Protein AF-A0A842N6K4-F1 (afdb_monomer_lite)

Secondary structure (DSSP, 8-state):
----HHHHHHHHHHHHHHHHGGGS-HHHHHHHHHHHHHHHHHHHHHHTS---TT---SS------TT-

Radius of gyration: 18.13 Å; chains: 1; bounding box: 52×21×36 Å

Foldseek 3Di:
DPPCLVVVLVVVLVVCCVVCVVVDDPVRSVVVSVVSSVVSVVVVVVVPDDDDVPPDPPDDDDDDDPPD

pLDDT: mean 90.51, std 10.64, range [49.03, 98.25]

Structure (mmCIF, N/CA/C/O backbone):
data_AF-A0A842N6K4-F1
#
_entry.id   AF-A0A842N6K4-F1
#
loop_
_atom_site.group_PDB
_atom_site.id
_atom_site.type_symbol
_atom_site.label_atom_id
_atom_site.label_alt_id
_atom_site.label_comp_id
_atom_site.label_asym_id
_atom_site.label_entity_id
_atom_site.label_seq_id
_atom_site.pdbx_PDB_ins_code
_atom_site.Cartn_x
_atom_site.Cartn_y
_atom_site.Cartn_z
_atom_site.occupancy
_atom_site.B_iso_or_equiv
_atom_site.auth_seq_id
_atom_site.auth_comp_id
_atom_site.auth_asym_id
_atom_site.auth_atom_id
_atom_site.pdbx_PDB_model_num
ATOM 1 N N . MET A 1 1 ? -5.720 3.706 -21.698 1.00 49.03 1 MET A N 1
ATOM 2 C CA . MET A 1 1 ? -5.723 2.786 -20.544 1.00 49.03 1 MET A CA 1
ATOM 3 C C . MET A 1 1 ? -6.827 3.262 -19.619 1.00 49.03 1 MET A C 1
ATOM 5 O O . MET A 1 1 ? -6.953 4.469 -19.461 1.00 49.03 1 MET A O 1
ATOM 9 N N . VAL A 1 2 ? -7.698 2.365 -19.159 1.00 55.56 2 VAL A N 1
ATOM 10 C CA . VAL A 1 2 ? -8.748 2.715 -18.188 1.00 55.56 2 VAL A CA 1
ATOM 11 C C . VAL A 1 2 ? -8.060 2.843 -16.831 1.00 55.56 2 VAL A C 1
ATOM 13 O O . VAL A 1 2 ? -7.261 1.975 -16.499 1.00 55.56 2 VAL A O 1
ATOM 16 N N . ASP A 1 3 ? -8.320 3.923 -16.097 1.00 64.94 3 ASP A N 1
ATOM 17 C CA . ASP A 1 3 ? -7.830 4.098 -14.725 1.00 64.94 3 ASP A CA 1
ATOM 18 C C . ASP A 1 3 ? -8.530 3.067 -13.822 1.00 64.94 3 ASP A C 1
ATOM 20 O O . ASP A 1 3 ? -9.687 3.232 -13.427 1.00 64.94 3 ASP A O 1
ATOM 24 N N . GLU A 1 4 ? -7.864 1.934 -13.596 1.00 70.81 4 GLU A N 1
ATOM 25 C CA . GLU A 1 4 ? -8.343 0.851 -12.729 1.00 70.81 4 GLU A CA 1
ATOM 26 C C . GLU A 1 4 ? -7.891 1.026 -11.273 1.00 70.81 4 GLU A C 1
ATOM 28 O O . GLU A 1 4 ? -8.341 0.272 -10.404 1.00 70.81 4 GLU A O 1
ATOM 33 N N . SER A 1 5 ? -7.070 2.047 -10.988 1.00 70.94 5 SER A N 1
ATOM 34 C CA . SER A 1 5 ? -6.551 2.328 -9.647 1.00 70.94 5 SER A CA 1
ATOM 35 C C . SER A 1 5 ? -7.643 2.459 -8.575 1.00 70.94 5 SER A C 1
ATOM 37 O O . SER A 1 5 ? -7.420 1.957 -7.471 1.00 70.94 5 SER A O 1
ATOM 39 N N . PRO A 1 6 ? -8.856 2.997 -8.849 1.00 78.56 6 PRO A N 1
ATOM 40 C CA . PRO A 1 6 ? -9.904 3.072 -7.836 1.00 78.56 6 PRO A CA 1
ATOM 41 C C . PRO A 1 6 ? -10.477 1.696 -7.490 1.00 78.56 6 PRO A C 1
ATOM 43 O O . PRO A 1 6 ? -10.762 1.429 -6.329 1.00 78.56 6 PRO A O 1
ATOM 46 N N . LYS A 1 7 ? -10.626 0.797 -8.473 1.00 89.75 7 LYS A N 1
ATOM 47 C CA . LYS A 1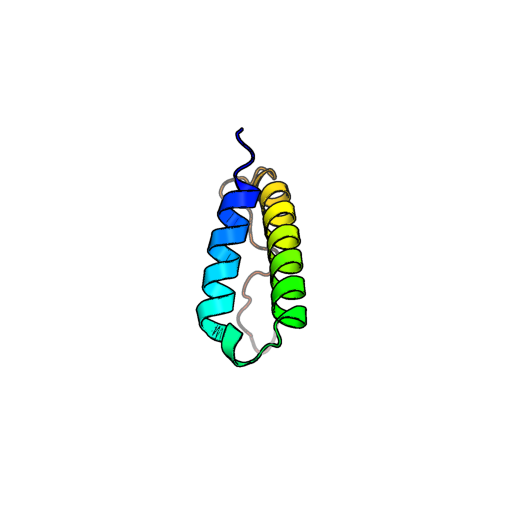 7 ? -11.117 -0.567 -8.213 1.00 89.75 7 LYS A CA 1
ATOM 48 C C . LYS A 1 7 ? -10.070 -1.384 -7.466 1.00 89.75 7 LYS A C 1
ATOM 50 O O . LYS A 1 7 ? -10.408 -2.055 -6.498 1.00 89.75 7 LYS A O 1
ATOM 55 N N . GLU A 1 8 ? -8.813 -1.302 -7.898 1.00 92.44 8 GLU A N 1
ATOM 56 C CA . GLU A 1 8 ? -7.682 -1.947 -7.225 1.00 92.44 8 GLU A CA 1
ATOM 57 C C . GLU A 1 8 ? -7.561 -1.473 -5.770 1.00 92.44 8 GLU A C 1
ATOM 59 O O . GLU A 1 8 ? -7.453 -2.300 -4.867 1.00 92.44 8 GLU A O 1
ATOM 64 N N . ALA A 1 9 ? -7.650 -0.162 -5.527 1.00 95.69 9 ALA A N 1
ATOM 65 C CA . ALA A 1 9 ? -7.569 0.408 -4.187 1.00 95.69 9 ALA A CA 1
ATOM 66 C C . ALA A 1 9 ? -8.678 -0.101 -3.255 1.00 95.69 9 ALA A C 1
ATOM 68 O O . ALA A 1 9 ? -8.392 -0.426 -2.107 1.00 95.69 9 ALA A O 1
ATOM 69 N N . GLU A 1 10 ? -9.921 -0.212 -3.731 1.00 96.25 10 GLU A N 1
ATOM 70 C CA . GLU A 1 10 ? -11.017 -0.754 -2.916 1.00 96.25 10 GLU A CA 1
ATOM 71 C C . GLU A 1 10 ? -10.802 -2.240 -2.593 1.00 96.25 10 GLU A C 1
ATOM 73 O O . GLU A 1 10 ? -10.943 -2.634 -1.439 1.00 96.25 10 GLU A O 1
ATOM 78 N N . PHE A 1 11 ? -10.376 -3.062 -3.561 1.00 97.06 11 PHE A N 1
ATOM 79 C CA . PHE A 1 11 ? -10.051 -4.469 -3.288 1.00 97.06 11 PHE A CA 1
ATOM 80 C C . PHE A 1 11 ? -8.917 -4.617 -2.265 1.00 97.06 11 PHE A C 1
ATOM 82 O O . PHE A 1 11 ? -9.003 -5.443 -1.355 1.00 97.06 11 PHE A O 1
ATOM 89 N N . LEU A 1 12 ? -7.859 -3.812 -2.391 1.00 96.81 12 LEU A N 1
ATOM 90 C CA . LEU A 1 12 ? -6.736 -3.821 -1.454 1.00 96.81 12 LEU A CA 1
ATOM 91 C C . LEU A 1 12 ? -7.151 -3.333 -0.062 1.00 96.81 12 LEU A C 1
ATOM 93 O O . LEU A 1 12 ? -6.720 -3.904 0.938 1.00 96.81 12 LEU A O 1
ATOM 97 N N . PHE A 1 13 ? -8.002 -2.310 0.015 1.00 98.19 13 PHE A N 1
ATOM 98 C CA . PHE A 1 13 ? -8.542 -1.821 1.278 1.00 98.19 13 PHE A CA 1
ATOM 99 C C . PHE A 1 13 ? -9.365 -2.900 1.985 1.00 98.19 13 PHE A C 1
ATOM 101 O O . PHE A 1 13 ? -9.162 -3.126 3.175 1.00 98.19 13 PHE A O 1
ATOM 108 N N . GLU A 1 14 ? -10.218 -3.623 1.259 1.00 98.12 14 GLU A N 1
ATOM 109 C CA . GLU A 1 14 ? -11.004 -4.725 1.819 1.00 98.12 14 GLU A CA 1
ATOM 110 C C . GLU A 1 14 ? -10.120 -5.828 2.415 1.00 98.12 14 GLU A C 1
ATOM 112 O O . GLU A 1 14 ? -10.376 -6.289 3.526 1.00 98.12 14 GLU A O 1
ATOM 117 N N . MET A 1 15 ? -9.009 -6.176 1.756 1.00 97.94 15 MET A N 1
ATOM 118 C CA . MET A 1 15 ? -8.038 -7.130 2.308 1.00 97.94 15 MET A CA 1
ATOM 119 C C . MET A 1 15 ? -7.370 -6.634 3.598 1.00 97.94 15 MET A C 1
ATOM 121 O O . MET A 1 15 ? -7.063 -7.436 4.483 1.00 97.94 15 MET A O 1
ATOM 125 N N . VAL A 1 16 ? -7.086 -5.331 3.694 1.00 97.38 16 VAL A N 1
ATOM 126 C CA . VAL A 1 16 ? -6.503 -4.725 4.901 1.00 97.38 16 VAL A CA 1
ATOM 127 C C . VAL A 1 16 ? -7.540 -4.690 6.023 1.00 97.38 16 VAL A C 1
ATOM 129 O O . VAL A 1 16 ? -7.228 -5.083 7.147 1.00 97.38 16 VAL A O 1
ATOM 132 N N . ARG A 1 17 ? -8.777 -4.291 5.710 1.00 97.75 17 ARG A N 1
ATOM 133 C CA . ARG A 1 17 ? -9.906 -4.271 6.643 1.00 97.75 17 ARG A CA 1
ATOM 134 C C . ARG A 1 17 ? -10.202 -5.659 7.202 1.00 97.75 17 ARG A C 1
ATOM 136 O O . ARG A 1 17 ? -10.368 -5.787 8.406 1.00 97.75 17 ARG A O 1
ATOM 143 N N . GLU A 1 18 ? -10.204 -6.695 6.369 1.00 98.25 18 GLU A N 1
ATOM 144 C CA . GLU A 1 18 ? -10.438 -8.074 6.816 1.00 98.25 18 GLU A CA 1
ATOM 145 C C . GLU A 1 18 ? -9.362 -8.560 7.803 1.00 98.25 18 GLU A C 1
ATOM 147 O O . GLU A 1 18 ? -9.667 -9.276 8.751 1.00 98.25 18 GLU A O 1
ATOM 152 N N . ARG A 1 19 ? -8.096 -8.164 7.612 1.00 97.75 19 ARG A N 1
ATOM 153 C CA . ARG A 1 19 ? -6.983 -8.621 8.466 1.00 97.75 19 ARG A CA 1
ATOM 154 C C . ARG A 1 19 ? -6.792 -7.806 9.736 1.00 97.75 19 ARG A C 1
ATOM 156 O O . ARG A 1 19 ? -6.302 -8.347 10.723 1.00 97.75 19 ARG A O 1
ATOM 163 N N . TYR A 1 20 ? -7.083 -6.509 9.680 1.00 97.31 20 TYR A N 1
ATOM 164 C CA . TYR A 1 20 ? -6.675 -5.555 10.713 1.00 97.31 20 TYR A CA 1
ATOM 165 C C . TYR A 1 20 ? -7.798 -4.621 11.170 1.00 97.31 20 TYR A C 1
ATOM 167 O O . TYR A 1 20 ? -7.570 -3.818 12.068 1.00 97.31 20 TYR A O 1
ATOM 175 N N . GLY A 1 21 ? -8.995 -4.706 10.586 1.00 96.62 21 GLY A N 1
ATOM 176 C CA . GLY A 1 21 ? -10.102 -3.787 10.864 1.00 96.62 21 GLY A CA 1
ATOM 177 C C . GLY A 1 21 ? -10.548 -3.795 12.324 1.00 96.62 21 GLY A C 1
ATOM 178 O O . GLY A 1 21 ? -10.840 -2.738 12.866 1.00 96.62 21 GLY A O 1
ATOM 179 N N . ASP A 1 22 ? -10.497 -4.951 12.988 1.00 97.81 22 ASP A N 1
ATOM 180 C CA . ASP A 1 22 ? -10.854 -5.081 14.410 1.00 97.81 22 ASP A CA 1
ATOM 181 C C . ASP A 1 22 ? -9.883 -4.348 15.357 1.00 97.81 22 ASP A C 1
ATOM 183 O O . ASP A 1 22 ? -10.172 -4.188 16.542 1.00 97.81 22 ASP A O 1
ATOM 187 N N . LEU A 1 23 ? -8.719 -3.917 14.856 1.00 97.94 23 LEU A N 1
ATOM 188 C CA . LEU A 1 23 ? -7.705 -3.181 15.617 1.00 97.94 23 LEU A CA 1
ATOM 189 C C . LEU A 1 23 ? -7.807 -1.662 15.439 1.00 97.94 23 LEU A C 1
ATOM 191 O O . LEU A 1 23 ? -7.006 -0.945 16.035 1.00 97.94 23 LEU A O 1
ATOM 195 N N . LEU A 1 24 ? -8.729 -1.184 14.601 1.00 97.38 24 LEU A N 1
ATOM 196 C CA . LEU A 1 24 ? -8.793 0.207 14.163 1.00 97.38 24 LEU A CA 1
ATOM 197 C C . LEU A 1 24 ? -10.152 0.822 14.484 1.00 97.38 24 LEU A C 1
ATOM 199 O O . LEU A 1 24 ? -11.198 0.181 14.356 1.00 97.38 24 LEU A O 1
ATOM 203 N N . SER A 1 25 ? -10.146 2.099 14.860 1.00 98.06 25 SER A N 1
ATOM 204 C CA . SER A 1 25 ? -11.373 2.890 14.902 1.00 98.06 25 SER A CA 1
ATOM 205 C C . SER A 1 25 ? -11.915 3.132 13.488 1.00 98.06 25 SER A C 1
ATOM 207 O O . SER A 1 25 ? -11.221 2.947 12.484 1.00 98.06 25 SER A O 1
ATOM 209 N N . ALA A 1 26 ? -13.165 3.587 13.391 1.00 96.75 26 ALA A N 1
ATOM 210 C CA . ALA A 1 26 ? -13.747 3.959 12.104 1.00 96.75 26 ALA A CA 1
ATOM 211 C C . ALA A 1 26 ? -12.952 5.090 11.424 1.00 96.75 26 ALA A C 1
ATOM 213 O O . ALA A 1 26 ? -12.744 5.062 10.214 1.00 96.75 26 ALA A O 1
ATOM 214 N N . GLU A 1 27 ? -12.469 6.061 12.200 1.00 98.12 27 GLU A N 1
ATOM 215 C CA . GLU A 1 27 ? -11.648 7.165 11.704 1.00 98.12 27 GLU A CA 1
ATOM 216 C C . GLU A 1 27 ? -10.290 6.676 11.189 1.00 98.12 27 GLU A C 1
ATOM 218 O O . GLU A 1 27 ? -9.860 7.072 10.107 1.00 98.12 27 GLU A O 1
ATOM 223 N N . GLU A 1 28 ? -9.627 5.784 11.928 1.00 98.19 28 GLU A N 1
ATOM 224 C CA . GLU A 1 28 ? -8.353 5.193 11.506 1.00 98.19 28 GLU A CA 1
ATOM 225 C C . GLU A 1 28 ? -8.525 4.344 10.242 1.00 98.19 28 GLU A C 1
ATOM 227 O O . GLU A 1 28 ? -7.683 4.382 9.343 1.00 98.19 28 GLU A O 1
ATOM 232 N N . LEU A 1 29 ? -9.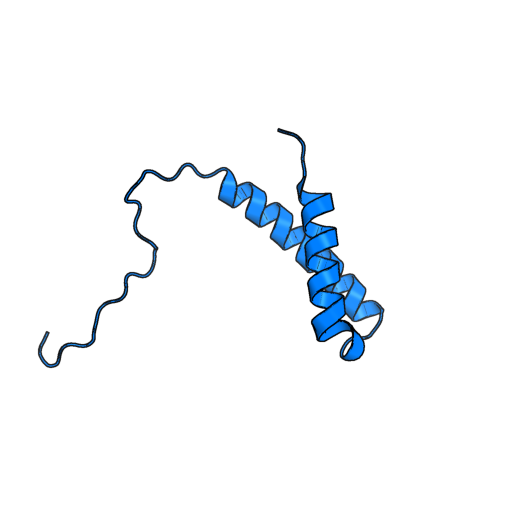642 3.622 10.132 1.00 97.88 29 LEU A N 1
ATOM 233 C CA . LEU A 1 29 ? -9.964 2.819 8.960 1.00 97.88 29 LEU A CA 1
ATOM 234 C C . LEU A 1 29 ? -10.179 3.686 7.706 1.00 97.88 29 LEU A C 1
ATOM 236 O O . LEU A 1 29 ? -9.716 3.325 6.622 1.00 97.88 29 LEU A O 1
ATOM 240 N N . GLU A 1 30 ? -10.814 4.852 7.841 1.00 97.62 30 GLU A N 1
ATOM 241 C CA . GLU A 1 30 ? -10.941 5.818 6.742 1.00 97.62 30 GLU A CA 1
ATOM 242 C C . GLU A 1 30 ? -9.582 6.400 6.319 1.00 97.62 30 GLU A C 1
ATOM 244 O O . GLU A 1 30 ? -9.320 6.565 5.124 1.00 97.62 30 GLU A O 1
ATOM 249 N N . GLU A 1 31 ? -8.673 6.662 7.262 1.00 98.25 31 GLU A N 1
ATOM 250 C CA . GLU A 1 31 ? -7.306 7.083 6.926 1.00 98.25 31 GLU A CA 1
ATOM 251 C C . GLU A 1 31 ? -6.519 5.973 6.216 1.00 98.25 31 GLU A C 1
ATOM 253 O O . GLU A 1 31 ? -5.820 6.237 5.233 1.00 98.25 31 GLU A O 1
ATOM 258 N N . VAL A 1 32 ? -6.692 4.712 6.627 1.00 97.88 32 VAL A N 1
ATOM 259 C CA . VAL A 1 32 ? -6.131 3.556 5.912 1.00 97.88 32 VAL A CA 1
ATOM 260 C C . VAL A 1 32 ? -6.665 3.491 4.483 1.00 97.88 32 VAL A C 1
ATOM 262 O O . VAL A 1 32 ? -5.879 3.313 3.551 1.00 97.88 32 VAL A O 1
ATOM 265 N N . ARG A 1 33 ? -7.970 3.695 4.276 1.00 97.38 33 ARG A N 1
ATOM 266 C CA . ARG A 1 33 ? -8.578 3.710 2.938 1.00 97.38 33 ARG A CA 1
ATOM 267 C C . ARG A 1 33 ? -7.944 4.765 2.031 1.00 97.38 33 ARG A C 1
ATOM 269 O O . ARG A 1 33 ? -7.557 4.451 0.903 1.00 97.38 33 ARG A O 1
ATOM 276 N N . LYS A 1 34 ? -7.763 5.992 2.532 1.00 97.50 34 LYS A N 1
ATOM 277 C CA . LYS A 1 34 ? -7.065 7.074 1.808 1.00 97.50 34 LYS A CA 1
ATOM 278 C C . LYS A 1 34 ? -5.610 6.710 1.508 1.00 97.50 34 LYS A C 1
ATOM 280 O O . LYS A 1 34 ? -5.127 6.952 0.401 1.00 97.50 34 LYS A O 1
ATOM 285 N N . GLY A 1 35 ? -4.919 6.096 2.469 1.00 97.62 35 GLY A N 1
ATOM 286 C CA . GLY A 1 35 ? -3.550 5.611 2.298 1.00 97.62 35 GLY A CA 1
ATOM 287 C C . GLY A 1 35 ? -3.433 4.576 1.177 1.00 97.62 35 GLY A C 1
ATOM 288 O O . GLY A 1 35 ? -2.579 4.711 0.300 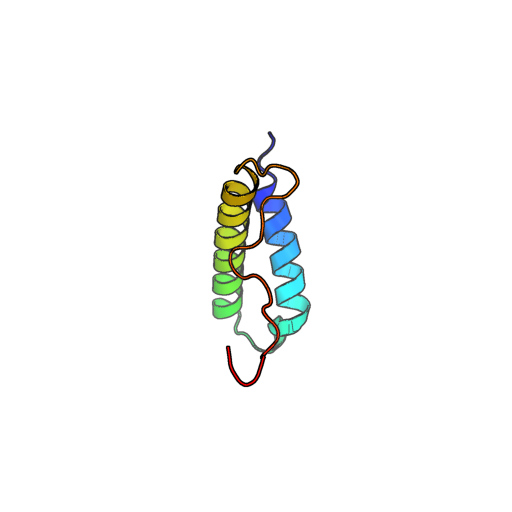1.00 97.62 35 GLY A O 1
ATOM 289 N N . VAL A 1 36 ? -4.331 3.586 1.150 1.00 97.31 36 VAL A N 1
ATOM 290 C CA . VAL A 1 36 ? -4.377 2.554 0.102 1.00 97.31 36 VAL A CA 1
ATOM 291 C C . VAL A 1 36 ? -4.629 3.172 -1.276 1.00 97.31 36 VAL A C 1
ATOM 293 O O . VAL A 1 36 ? -3.931 2.824 -2.227 1.00 97.31 36 VAL A O 1
ATOM 296 N N . GLN A 1 37 ? -5.548 4.137 -1.390 1.00 96.25 37 GLN A N 1
ATOM 297 C CA . GLN A 1 37 ? -5.779 4.872 -2.642 1.00 96.25 37 GLN A CA 1
ATOM 298 C C . GLN A 1 37 ? -4.517 5.605 -3.125 1.00 96.25 37 GLN A C 1
ATOM 300 O O . GLN A 1 37 ? -4.165 5.533 -4.305 1.00 96.25 37 GLN A O 1
ATOM 305 N N . GLY A 1 38 ? -3.799 6.273 -2.216 1.00 96.19 38 GLY A N 1
ATOM 306 C CA . GLY A 1 38 ? -2.533 6.937 -2.531 1.00 96.19 38 GLY A CA 1
ATOM 307 C C . GLY A 1 38 ? -1.459 5.965 -3.029 1.00 96.19 38 GLY A C 1
ATOM 308 O O . GLY A 1 38 ? -0.787 6.242 -4.025 1.00 96.19 38 GLY A O 1
ATOM 309 N N . ILE A 1 39 ? -1.331 4.804 -2.380 1.00 96.25 39 ILE A N 1
ATOM 310 C CA . ILE A 1 39 ? -0.381 3.752 -2.766 1.00 96.25 39 ILE A CA 1
ATOM 311 C C . ILE A 1 39 ? -0.746 3.153 -4.127 1.00 96.25 39 ILE A C 1
ATOM 313 O O . ILE A 1 39 ? 0.139 3.011 -4.967 1.00 96.25 39 ILE A O 1
ATOM 317 N N . ALA A 1 40 ? -2.021 2.843 -4.379 1.00 95.31 40 ALA A N 1
ATOM 318 C CA . ALA A 1 40 ? -2.473 2.280 -5.653 1.00 95.31 40 ALA A CA 1
ATOM 319 C C . ALA A 1 40 ? -2.172 3.227 -6.826 1.00 95.31 40 ALA A C 1
ATOM 321 O O . ALA A 1 40 ? -1.615 2.812 -7.844 1.00 95.31 40 ALA A O 1
ATOM 322 N N . LYS A 1 41 ? -2.430 4.528 -6.645 1.00 93.50 41 LYS A N 1
ATOM 323 C CA . LYS A 1 41 ? -2.086 5.559 -7.632 1.00 93.50 41 LYS A CA 1
ATOM 324 C C . LYS A 1 41 ? -0.575 5.657 -7.872 1.00 93.50 41 LYS A C 1
ATOM 326 O O . LYS A 1 41 ? -0.128 5.770 -9.012 1.00 93.50 41 LYS A O 1
ATOM 331 N N . ALA A 1 42 ? 0.233 5.610 -6.813 1.00 94.19 42 ALA A N 1
ATOM 332 C CA . ALA A 1 42 ? 1.689 5.609 -6.949 1.00 94.19 42 ALA A CA 1
ATOM 333 C C . ALA A 1 42 ? 2.195 4.338 -7.655 1.00 94.19 42 ALA A C 1
ATOM 335 O O . ALA A 1 42 ? 3.081 4.412 -8.506 1.00 94.19 42 ALA A O 1
ATOM 336 N N . ALA A 1 43 ? 1.606 3.180 -7.350 1.00 94.12 43 ALA A N 1
ATOM 337 C CA . ALA A 1 43 ? 1.929 1.910 -7.988 1.00 94.12 43 ALA A CA 1
ATOM 338 C C . ALA A 1 43 ? 1.594 1.920 -9.485 1.00 94.12 43 ALA A C 1
ATOM 340 O O . ALA A 1 43 ? 2.385 1.424 -10.284 1.00 94.12 43 ALA A O 1
ATOM 341 N N . GLU A 1 44 ? 0.480 2.533 -9.893 1.00 92.50 44 GLU A N 1
ATOM 342 C CA . GLU A 1 44 ? 0.158 2.738 -11.308 1.00 92.50 44 GLU A CA 1
ATOM 343 C C . GLU A 1 44 ? 1.243 3.549 -12.028 1.00 92.50 44 GLU A C 1
ATOM 345 O O . GLU A 1 44 ? 1.719 3.139 -13.089 1.00 92.50 44 GLU A O 1
ATOM 350 N N . ALA A 1 45 ? 1.710 4.642 -11.417 1.00 92.12 45 ALA A N 1
ATOM 351 C CA . ALA A 1 45 ? 2.813 5.425 -11.964 1.00 92.12 45 ALA A CA 1
ATOM 352 C C . ALA A 1 45 ? 4.102 4.592 -12.084 1.00 92.12 45 ALA A C 1
ATOM 354 O O . ALA A 1 45 ? 4.774 4.649 -13.113 1.00 92.12 45 ALA A O 1
ATOM 355 N N . LEU A 1 46 ? 4.427 3.761 -11.088 1.00 92.69 46 LEU A N 1
ATOM 356 C CA . LEU A 1 46 ? 5.588 2.865 -11.147 1.00 92.69 46 LEU A CA 1
ATOM 357 C C . LEU A 1 46 ? 5.450 1.795 -12.241 1.00 92.69 46 LEU A C 1
ATOM 359 O O . LEU A 1 46 ? 6.423 1.514 -12.935 1.00 92.69 46 LEU A O 1
ATOM 363 N N . ARG A 1 47 ? 4.250 1.239 -12.451 1.00 91.38 47 ARG A N 1
ATOM 364 C CA . ARG A 1 47 ? 3.974 0.257 -13.518 1.00 91.38 47 ARG A CA 1
ATOM 365 C C . ARG A 1 47 ? 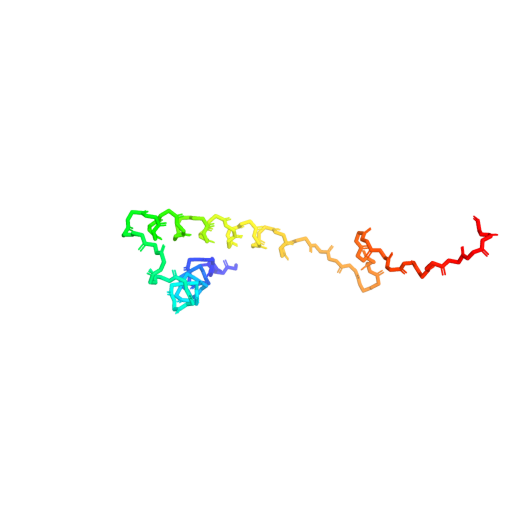4.133 0.838 -14.923 1.00 91.38 47 ARG A C 1
AT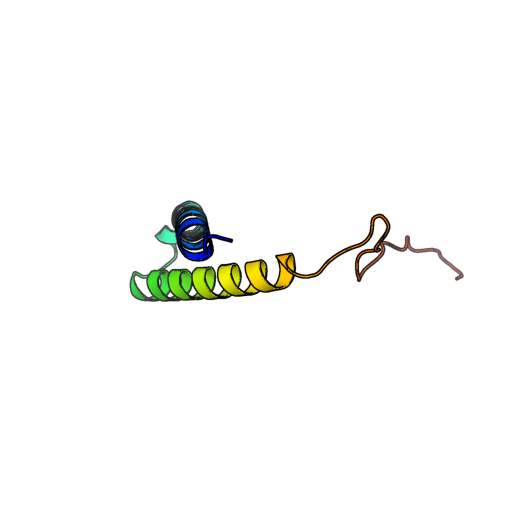OM 367 O O . ARG A 1 47 ? 4.351 0.081 -15.864 1.00 91.38 47 ARG A O 1
ATOM 374 N N . SER A 1 48 ? 4.052 2.161 -15.073 1.00 90.69 48 SER A N 1
ATOM 375 C CA . SER A 1 48 ? 4.305 2.833 -16.354 1.00 90.69 48 SER A CA 1
ATOM 376 C C . SER A 1 48 ? 5.790 2.876 -16.743 1.00 90.69 48 SER A C 1
ATOM 378 O O . SER A 1 48 ? 6.118 3.126 -17.905 1.00 90.69 48 SER A O 1
ATOM 380 N N . VAL A 1 49 ? 6.700 2.609 -15.798 1.00 91.62 49 VAL A N 1
ATOM 381 C CA . VAL A 1 49 ? 8.140 2.557 -16.063 1.00 91.62 49 VAL A CA 1
ATOM 382 C C . VAL A 1 49 ? 8.463 1.292 -16.855 1.00 91.62 49 VAL A C 1
ATOM 384 O O . VAL A 1 49 ? 8.252 0.172 -16.390 1.00 91.62 49 VAL A O 1
ATOM 387 N N . LYS A 1 50 ? 9.013 1.462 -18.062 1.00 90.75 50 LYS A N 1
ATOM 388 C CA . LYS A 1 50 ? 9.458 0.338 -18.890 1.00 90.75 50 LYS A CA 1
ATOM 389 C C . LYS A 1 50 ? 10.710 -0.295 -18.280 1.00 90.75 50 LYS A C 1
ATOM 391 O O . LYS A 1 50 ? 11.729 0.373 -18.129 1.00 90.75 50 LYS A O 1
ATOM 396 N N . LEU A 1 51 ? 10.633 -1.589 -17.986 1.00 90.62 51 LEU A N 1
ATOM 397 C CA . LEU A 1 51 ? 11.769 -2.406 -17.568 1.00 90.62 51 LEU A CA 1
ATOM 398 C C . LEU A 1 51 ? 12.174 -3.333 -18.714 1.00 90.62 51 LEU A C 1
ATOM 400 O O . LEU A 1 51 ? 11.318 -3.933 -19.365 1.00 90.62 51 LEU A O 1
ATOM 404 N N . GLU A 1 52 ? 13.475 -3.457 -18.956 1.00 91.75 52 GLU A N 1
ATOM 405 C CA . GLU A 1 52 ? 14.009 -4.444 -19.895 1.00 91.75 52 GLU A CA 1
ATOM 406 C C . GLU A 1 52 ? 14.211 -5.787 -19.180 1.00 91.75 52 GLU A C 1
ATOM 408 O O . GLU A 1 52 ? 14.509 -5.833 -17.979 1.00 91.75 52 GLU A O 1
ATOM 413 N N . ASN A 1 53 ? 14.079 -6.892 -19.916 1.00 83.50 53 ASN A N 1
ATOM 414 C CA . ASN A 1 53 ? 14.397 -8.217 -19.387 1.00 83.50 53 ASN A CA 1
ATOM 415 C C . ASN A 1 53 ? 15.873 -8.248 -18.954 1.00 83.50 53 ASN A C 1
ATOM 417 O O . ASN A 1 53 ? 16.762 -8.010 -19.767 1.00 83.50 53 ASN A O 1
ATOM 421 N N . GLY A 1 54 ? 16.125 -8.526 -17.671 1.00 86.00 54 GLY A N 1
ATOM 422 C CA . GLY A 1 54 ? 17.464 -8.464 -17.069 1.00 86.00 54 GLY A CA 1
ATOM 423 C C . GLY A 1 54 ? 17.752 -7.197 -16.258 1.00 86.00 54 GLY A C 1
ATOM 424 O O . GLY A 1 54 ? 18.849 -7.072 -15.725 1.00 86.00 54 GLY A O 1
ATOM 425 N N . THR A 1 55 ? 16.789 -6.280 -16.119 1.00 88.06 55 THR A N 1
ATOM 426 C CA . THR A 1 55 ? 16.906 -5.166 -15.165 1.00 88.06 55 THR A CA 1
ATOM 427 C C . THR A 1 55 ? 16.984 -5.720 -13.741 1.00 88.06 55 THR A C 1
ATOM 429 O O . THR A 1 55 ? 16.007 -6.268 -13.229 1.00 88.06 55 THR A O 1
ATOM 432 N N . GLU A 1 56 ? 18.156 -5.618 -13.114 1.00 88.12 56 GLU A N 1
ATOM 433 C CA . GLU A 1 56 ? 18.373 -6.128 -11.759 1.00 88.12 56 GLU A CA 1
ATOM 434 C C . GLU A 1 56 ? 17.605 -5.297 -10.713 1.00 88.12 56 GLU A C 1
ATOM 436 O O . GLU A 1 56 ? 17.454 -4.079 -10.867 1.00 88.12 56 GLU A O 1
ATOM 441 N N . PRO A 1 57 ? 17.132 -5.919 -9.616 1.00 89.44 57 PRO A N 1
ATOM 442 C CA . PRO A 1 57 ? 16.606 -5.181 -8.474 1.00 89.44 57 PRO A CA 1
ATOM 443 C C . PRO A 1 57 ? 17.660 -4.244 -7.874 1.00 89.44 57 PRO A C 1
ATOM 445 O O . PRO A 1 57 ? 18.851 -4.544 -7.888 1.00 89.44 57 PRO A O 1
ATOM 448 N N . PHE A 1 58 ? 17.214 -3.153 -7.242 1.00 88.88 58 PHE A N 1
ATOM 449 C CA . PHE A 1 58 ? 18.109 -2.204 -6.563 1.00 88.88 58 PHE A CA 1
ATOM 450 C C . PHE A 1 58 ? 19.028 -2.877 -5.529 1.00 88.88 58 PHE A C 1
ATOM 452 O O . PHE A 1 58 ? 20.188 -2.500 -5.373 1.00 88.88 58 PHE A O 1
ATOM 459 N N . SER A 1 59 ? 18.511 -3.887 -4.824 1.00 90.12 59 SER A N 1
ATOM 460 C CA . SER A 1 59 ? 19.290 -4.702 -3.899 1.00 90.12 59 SER A CA 1
ATOM 461 C C . SER A 1 59 ? 19.461 -6.104 -4.462 1.00 90.12 59 SER A C 1
ATOM 463 O O . SER A 1 59 ? 18.499 -6.859 -4.595 1.00 90.12 59 SER A O 1
ATOM 465 N N . ILE A 1 60 ? 20.706 -6.453 -4.769 1.00 89.31 60 ILE A N 1
ATOM 466 C CA . ILE A 1 60 ? 21.092 -7.800 -5.176 1.00 89.31 60 ILE A CA 1
ATOM 467 C C . ILE A 1 60 ? 21.641 -8.505 -3.949 1.00 89.31 60 ILE A C 1
ATOM 469 O O . ILE A 1 60 ? 22.532 -7.989 -3.266 1.00 89.31 60 ILE A O 1
ATOM 473 N N . PHE A 1 61 ? 21.130 -9.703 -3.682 1.00 89.94 61 PHE A N 1
ATOM 474 C CA . PHE A 1 61 ? 21.653 -10.535 -2.612 1.00 89.94 61 PHE A CA 1
ATOM 475 C C . PHE A 1 61 ? 23.140 -10.828 -2.849 1.00 89.94 61 PHE A C 1
ATOM 477 O O . PHE A 1 61 ? 23.524 -11.431 -3.852 1.00 89.94 61 PHE A O 1
ATOM 484 N N . LYS A 1 62 ? 23.979 -10.426 -1.893 1.00 89.44 62 LYS A N 1
ATOM 485 C CA . LYS A 1 62 ? 25.395 -10.788 -1.851 1.00 89.44 62 LYS A CA 1
ATOM 486 C C . LYS A 1 62 ? 25.617 -11.671 -0.629 1.00 89.44 62 LYS A C 1
ATOM 488 O O . LYS A 1 62 ? 25.480 -11.175 0.491 1.00 89.44 62 LYS A O 1
ATOM 493 N N . PRO A 1 63 ? 25.941 -12.963 -0.806 1.00 90.50 63 PRO A N 1
ATOM 494 C CA . PRO A 1 63 ? 26.229 -13.819 0.330 1.00 90.50 63 PRO A CA 1
ATOM 495 C C . PRO A 1 63 ? 27.449 -13.279 1.074 1.00 90.50 63 PRO A C 1
ATOM 497 O O . PRO A 1 63 ? 28.425 -12.838 0.460 1.00 90.50 63 PRO A O 1
ATOM 500 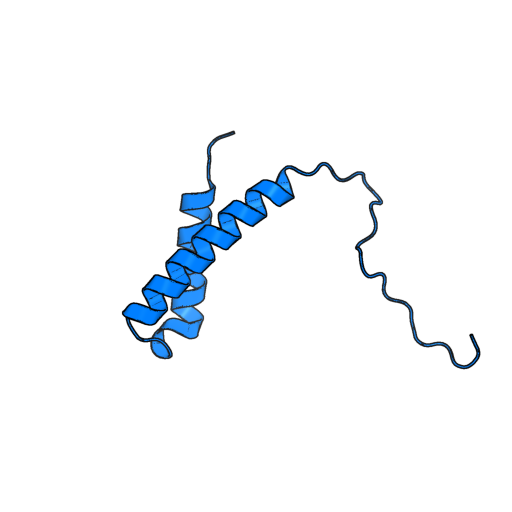N N . TYR A 1 64 ? 27.399 -13.343 2.401 1.00 89.50 64 TYR A N 1
ATOM 501 C CA . TYR A 1 64 ? 28.542 -12.999 3.230 1.00 89.50 64 TYR A CA 1
ATOM 502 C C . TYR A 1 64 ? 29.736 -13.900 2.886 1.00 89.50 64 TYR A C 1
ATOM 504 O O . TYR A 1 64 ? 29.616 -15.127 2.853 1.00 89.50 64 TYR A O 1
ATOM 512 N N . LYS A 1 65 ? 30.901 -13.290 2.655 1.00 88.12 65 LYS A N 1
ATOM 513 C CA . LYS A 1 65 ? 32.179 -13.987 2.495 1.00 88.12 65 LYS A CA 1
ATOM 514 C C . LYS A 1 65 ? 33.166 -13.425 3.510 1.00 88.12 65 LYS A C 1
ATOM 516 O O . LYS A 1 65 ? 33.426 -12.225 3.523 1.00 88.12 65 LYS A O 1
ATOM 521 N N . LYS A 1 66 ? 33.732 -14.289 4.355 1.00 81.44 66 LYS A N 1
ATOM 522 C CA . LYS A 1 66 ? 34.834 -13.906 5.244 1.00 81.44 66 LYS A CA 1
ATOM 523 C C . LYS A 1 66 ? 36.085 -13.668 4.387 1.00 81.44 66 LYS A C 1
ATOM 525 O O . LYS A 1 66 ? 36.584 -14.618 3.792 1.00 81.44 66 LYS A O 1
ATOM 530 N N . GLY A 1 67 ? 36.577 -12.428 4.344 1.00 72.88 67 GLY A N 1
ATOM 531 C CA . GLY A 1 67 ? 37.831 -12.060 3.667 1.00 72.88 67 GLY A CA 1
ATOM 532 C C . GLY A 1 67 ? 37.701 -11.464 2.260 1.00 72.88 67 GLY A C 1
ATOM 533 O O . GLY A 1 67 ? 38.660 -11.561 1.500 1.00 72.88 67 GLY A O 1
ATOM 534 N N . ALA A 1 68 ? 36.544 -10.892 1.909 1.00 56.91 68 ALA A N 1
ATOM 535 C CA . ALA A 1 68 ? 36.413 -9.977 0.769 1.00 56.91 68 ALA A CA 1
ATOM 536 C C . ALA A 1 68 ? 36.660 -8.526 1.202 1.00 56.91 68 ALA A C 1
ATOM 538 O O . ALA A 1 68 ? 36.328 -8.215 2.370 1.00 56.91 68 ALA A O 1
#

Sequence (68 aa):
MVDESPKEAEFLFEMVRERYGDLLSAEELEEVRKGVQGIAKAAEALRSVKLENGTEPFSIFKPYKKGA